Protein AF-A0A924D4G5-F1 (afdb_monomer)

Sequence (158 aa):
MNKNLIHSEIKISFDNDFITRFYNVSPAQIKLLRDLAIRMYGKIDKVLLRKLEKLSKENPNLPQIKNYITVAYNMLGNVAKSIEINDQLLKDFPDYLHARLNAANHYIHRGEPDKALIFLGENLDLKESFPTRTEFHFTEVQGFYFTTVIYAIAKKDL

Structure (mmCIF, N/CA/C/O backbone):
data_AF-A0A924D4G5-F1
#
_entry.id   AF-A0A924D4G5-F1
#
loop_
_atom_site.group_PDB
_atom_site.id
_atom_site.type_symbol
_atom_site.label_atom_id
_atom_site.label_alt_id
_atom_site.label_comp_id
_atom_site.label_asym_id
_atom_site.label_entity_id
_atom_site.label_seq_id
_atom_site.pdbx_PDB_ins_code
_atom_site.Cartn_x
_atom_site.Cartn_y
_atom_site.Cartn_z
_atom_site.occupancy
_atom_site.B_iso_or_equiv
_atom_site.auth_seq_id
_atom_site.auth_comp_id
_atom_site.auth_asym_id
_atom_site.auth_atom_id
_atom_site.pdbx_PDB_model_num
ATOM 1 N N . MET A 1 1 ? 16.682 -21.417 7.945 1.00 36.78 1 MET A N 1
ATOM 2 C CA . MET A 1 1 ? 15.714 -21.618 9.048 1.00 36.78 1 MET A CA 1
ATOM 3 C C . MET A 1 1 ? 14.514 -20.724 8.791 1.00 36.78 1 MET A C 1
ATOM 5 O O . MET A 1 1 ? 14.646 -19.517 8.923 1.00 36.78 1 MET A O 1
ATOM 9 N N . ASN A 1 2 ? 13.383 -21.298 8.376 1.00 40.38 2 ASN A N 1
ATOM 10 C CA . ASN A 1 2 ? 12.119 -20.570 8.255 1.00 40.38 2 ASN A CA 1
ATOM 11 C C . ASN A 1 2 ? 11.537 -20.409 9.665 1.00 40.38 2 ASN A C 1
ATOM 13 O O . ASN A 1 2 ? 10.969 -21.353 10.209 1.00 40.38 2 ASN A O 1
ATOM 17 N N . LYS A 1 3 ? 11.755 -19.253 10.296 1.00 44.09 3 LYS A N 1
ATOM 18 C CA . LYS A 1 3 ? 11.103 -18.912 11.564 1.00 44.09 3 LYS A CA 1
ATOM 19 C C . LYS A 1 3 ? 9.748 -18.288 11.243 1.00 44.09 3 LYS A C 1
ATOM 21 O O . LYS A 1 3 ? 9.622 -17.071 11.188 1.00 44.09 3 LYS A O 1
ATOM 26 N N . ASN A 1 4 ? 8.751 -19.135 11.002 1.00 42.66 4 ASN A N 1
ATOM 27 C CA . ASN A 1 4 ? 7.361 -18.693 11.009 1.00 42.66 4 ASN A CA 1
ATOM 28 C C . ASN A 1 4 ? 6.986 -18.429 12.473 1.00 42.66 4 ASN A C 1
ATOM 30 O O . ASN A 1 4 ? 6.936 -19.362 13.272 1.00 42.66 4 ASN A O 1
ATOM 34 N N . LEU A 1 5 ? 6.777 -17.166 12.834 1.00 45.38 5 LEU A N 1
ATOM 35 C CA . LEU A 1 5 ? 6.139 -16.792 14.094 1.00 45.38 5 LEU A CA 1
ATOM 36 C C . LEU A 1 5 ? 4.629 -16.812 13.848 1.00 45.38 5 LEU A C 1
ATOM 38 O O . LEU A 1 5 ? 4.145 -16.077 12.991 1.00 45.38 5 LEU A O 1
ATOM 42 N N . ILE A 1 6 ? 3.912 -17.691 14.550 1.00 49.19 6 ILE A N 1
ATOM 43 C CA . ILE A 1 6 ? 2.448 -17.717 14.551 1.00 49.19 6 ILE A CA 1
ATOM 44 C C . ILE A 1 6 ? 2.006 -16.785 15.676 1.00 49.19 6 ILE A C 1
ATOM 46 O O . ILE A 1 6 ? 2.086 -17.140 16.850 1.00 49.19 6 ILE A O 1
ATOM 50 N N . HIS A 1 7 ? 1.570 -15.586 15.320 1.00 50.62 7 HIS A N 1
ATOM 51 C CA . HIS A 1 7 ? 0.693 -14.782 16.165 1.00 50.62 7 HIS A CA 1
ATOM 52 C C . HIS A 1 7 ? -0.666 -14.810 15.453 1.00 50.62 7 HIS A C 1
ATOM 54 O O . HIS A 1 7 ? -0.671 -14.729 14.230 1.00 50.62 7 HIS A O 1
ATOM 60 N N . SER A 1 8 ? -1.775 -15.040 16.167 1.00 58.31 8 SER A N 1
ATOM 61 C CA . SER A 1 8 ? -3.146 -14.904 15.628 1.00 58.31 8 SER A CA 1
ATOM 62 C C . SER A 1 8 ? -3.406 -15.550 14.250 1.00 58.31 8 SER A C 1
ATOM 64 O O . SER A 1 8 ? -3.615 -14.844 13.283 1.00 58.31 8 SER A O 1
ATOM 66 N N . GLU A 1 9 ? -3.396 -16.883 14.114 1.00 76.69 9 GLU A N 1
ATOM 67 C CA . GLU A 1 9 ? -3.792 -17.607 12.872 1.00 76.69 9 GLU A CA 1
ATOM 68 C C . GLU A 1 9 ? -3.135 -17.162 11.536 1.00 76.69 9 GLU A C 1
ATOM 70 O O . GLU A 1 9 ? -3.499 -17.662 10.468 1.00 76.69 9 GLU A O 1
ATOM 75 N N . ILE A 1 10 ? -2.145 -16.265 11.565 1.00 86.88 10 ILE A N 1
ATOM 76 C CA . ILE A 1 10 ? -1.468 -15.730 10.388 1.00 86.88 10 ILE A CA 1
ATOM 77 C C . ILE A 1 10 ? -0.025 -16.210 10.345 1.00 86.88 10 ILE A C 1
ATOM 79 O O . ILE A 1 10 ? 0.695 -16.269 11.343 1.00 86.88 10 ILE A O 1
ATOM 83 N N . LYS A 1 11 ? 0.421 -16.547 9.139 1.00 91.00 11 LYS A N 1
ATOM 84 C CA . LYS A 1 11 ? 1.812 -16.859 8.842 1.00 91.00 11 LYS A CA 1
ATOM 85 C C . LYS A 1 11 ? 2.509 -15.604 8.323 1.00 91.00 11 LYS A C 1
ATOM 87 O O . LYS A 1 11 ? 2.023 -14.950 7.402 1.00 91.00 11 LYS A O 1
ATOM 92 N N . ILE A 1 12 ? 3.670 -15.288 8.890 1.00 91.12 12 ILE A N 1
ATOM 93 C CA . ILE A 1 12 ? 4.493 -14.156 8.450 1.00 91.12 12 ILE A CA 1
ATOM 94 C C . ILE A 1 12 ? 5.628 -14.670 7.567 1.00 91.12 12 ILE A C 1
ATOM 96 O O . ILE A 1 12 ? 6.449 -15.477 8.004 1.00 91.12 12 ILE A O 1
ATOM 100 N N . SER A 1 13 ? 5.681 -14.180 6.332 1.00 89.50 13 SER A N 1
ATOM 101 C CA . SER A 1 13 ? 6.729 -14.474 5.363 1.00 89.50 13 SER A CA 1
ATOM 102 C C . SER A 1 13 ? 7.767 -13.355 5.305 1.00 89.50 13 SER A C 1
ATOM 104 O O . SER A 1 13 ? 7.428 -12.175 5.222 1.00 89.50 13 SER A O 1
ATOM 106 N N . PHE A 1 14 ? 9.041 -13.740 5.290 1.00 86.38 14 PHE A N 1
ATOM 107 C CA . PHE A 1 14 ? 10.184 -12.851 5.033 1.00 86.38 14 PHE A CA 1
ATOM 108 C C . PHE A 1 14 ? 10.725 -12.999 3.607 1.00 86.38 14 PHE A C 1
ATOM 110 O O . PHE A 1 14 ? 11.790 -12.482 3.272 1.00 86.38 14 PHE A O 1
ATOM 117 N N . ASP A 1 15 ? 10.025 -13.764 2.772 1.00 84.31 15 ASP A N 1
ATOM 118 C CA . ASP A 1 15 ? 10.376 -13.916 1.374 1.00 84.31 15 ASP A CA 1
ATOM 119 C C . ASP A 1 15 ? 10.008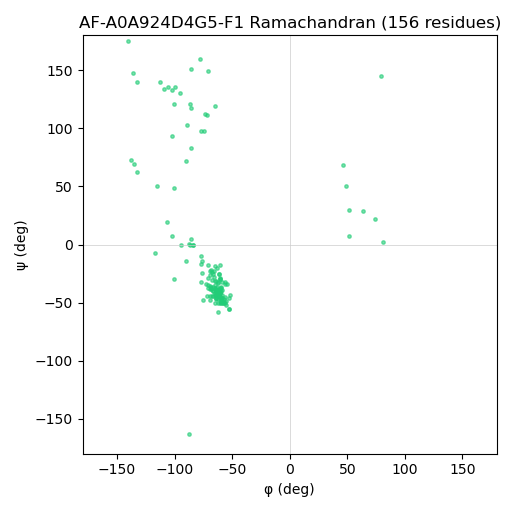 -12.635 0.622 1.00 84.31 15 ASP A C 1
ATOM 121 O O . ASP A 1 15 ? 8.831 -12.332 0.442 1.00 84.31 15 ASP A O 1
ATOM 125 N N . ASN A 1 16 ? 11.015 -11.897 0.153 1.00 74.44 16 ASN A N 1
ATOM 126 C CA . ASN A 1 16 ? 10.818 -10.641 -0.575 1.00 74.44 16 ASN A CA 1
ATOM 127 C C . ASN A 1 16 ? 10.011 -10.811 -1.877 1.00 74.44 16 ASN A C 1
ATOM 129 O O . ASN A 1 16 ? 9.476 -9.833 -2.399 1.00 74.44 16 ASN A O 1
ATOM 133 N N . ASP A 1 17 ? 9.897 -12.037 -2.397 1.00 78.00 17 ASP A N 1
ATOM 134 C CA . ASP A 1 17 ? 9.064 -12.342 -3.561 1.00 78.00 17 ASP A CA 1
ATOM 135 C C . ASP A 1 17 ? 7.667 -12.832 -3.173 1.00 78.00 17 ASP A C 1
ATOM 137 O O . ASP A 1 17 ? 6.854 -13.124 -4.045 1.00 78.00 17 ASP A O 1
ATOM 141 N N . PHE A 1 18 ? 7.354 -12.937 -1.881 1.00 80.00 18 PHE A N 1
ATOM 142 C CA . PHE A 1 18 ? 6.056 -13.404 -1.407 1.00 80.00 18 PHE A CA 1
ATOM 143 C C . PHE A 1 18 ? 4.923 -12.616 -2.056 1.00 80.00 18 PHE A C 1
ATOM 145 O O . PHE A 1 18 ? 4.080 -13.203 -2.728 1.00 80.00 18 PHE A O 1
ATOM 152 N N . ILE A 1 19 ? 4.962 -11.282 -1.931 1.00 72.06 19 ILE A N 1
ATOM 153 C CA . ILE A 1 19 ? 3.936 -10.391 -2.487 1.00 72.06 19 ILE A CA 1
ATOM 154 C C . ILE A 1 19 ? 3.847 -10.588 -3.999 1.00 72.06 19 ILE A C 1
ATOM 156 O O . ILE A 1 19 ? 2.757 -10.585 -4.554 1.00 72.06 19 ILE A O 1
ATOM 160 N N . THR A 1 20 ? 4.976 -10.779 -4.679 1.00 71.88 20 THR A N 1
ATOM 161 C CA . THR A 1 20 ? 5.000 -10.866 -6.138 1.00 71.88 20 THR A CA 1
ATOM 162 C C . THR A 1 20 ? 4.406 -12.187 -6.639 1.00 71.88 20 THR A C 1
ATOM 164 O O . THR A 1 20 ? 3.683 -12.178 -7.633 1.00 71.88 20 THR A O 1
ATOM 167 N N . ARG A 1 21 ? 4.569 -13.299 -5.908 1.00 68.94 21 ARG A N 1
ATOM 168 C CA . ARG A 1 21 ? 3.960 -14.600 -6.252 1.00 68.94 21 ARG A CA 1
ATOM 169 C C . ARG A 1 21 ? 2.428 -14.587 -6.280 1.00 68.94 21 ARG A C 1
ATOM 171 O O . ARG A 1 21 ? 1.857 -15.360 -7.043 1.00 68.94 21 ARG A O 1
ATOM 178 N N . PHE A 1 22 ? 1.761 -13.692 -5.545 1.00 72.19 22 PHE A N 1
ATOM 179 C CA . PHE A 1 22 ? 0.294 -13.545 -5.615 1.00 72.19 22 PHE A CA 1
ATOM 180 C C . PHE A 1 22 ? -0.206 -12.983 -6.947 1.00 72.19 22 PHE A C 1
ATOM 182 O O . PHE A 1 22 ? -1.361 -13.198 -7.297 1.00 72.19 22 PHE A O 1
ATOM 189 N N . TYR A 1 23 ? 0.648 -12.282 -7.696 1.00 77.38 23 TYR A N 1
ATOM 190 C CA . TYR A 1 23 ? 0.254 -11.560 -8.912 1.00 77.38 23 TYR A CA 1
ATOM 191 C C . TYR A 1 23 ? 0.729 -12.238 -10.200 1.00 77.38 23 TYR A C 1
ATOM 193 O O . TYR A 1 23 ? 0.779 -11.599 -11.249 1.00 77.38 23 TYR A O 1
ATOM 201 N N . ASN A 1 24 ? 1.070 -13.530 -10.124 1.00 77.88 24 ASN A N 1
ATOM 202 C CA . ASN A 1 24 ? 1.461 -14.364 -11.262 1.00 77.88 24 ASN A CA 1
ATOM 203 C C . ASN A 1 24 ? 2.523 -13.694 -12.159 1.00 77.88 24 ASN A C 1
ATOM 205 O O . ASN A 1 24 ? 2.364 -13.543 -13.371 1.00 77.88 24 ASN A O 1
ATOM 209 N N . VAL A 1 25 ? 3.589 -13.215 -11.520 1.00 85.00 25 VAL A N 1
ATOM 210 C CA . VAL A 1 25 ? 4.628 -12.402 -12.158 1.00 85.00 25 VAL A CA 1
ATOM 211 C C . VAL A 1 25 ? 5.715 -13.250 -12.820 1.00 85.00 25 VAL A C 1
ATOM 213 O O . VAL A 1 25 ? 6.055 -14.338 -12.355 1.00 85.00 25 VAL A O 1
ATOM 216 N N . SER A 1 26 ? 6.334 -12.726 -13.878 1.00 89.88 26 SER A N 1
ATOM 217 C CA . SER A 1 26 ? 7.496 -13.365 -14.506 1.00 89.88 26 SER A CA 1
ATOM 218 C C . SER A 1 26 ? 8.793 -13.136 -13.708 1.00 89.88 26 SER A C 1
ATOM 220 O O . SER A 1 26 ? 8.904 -12.146 -12.978 1.00 89.88 26 SER A O 1
ATOM 222 N N . PRO A 1 27 ? 9.846 -13.960 -13.891 1.00 89.31 27 PRO A N 1
ATOM 223 C CA . PRO A 1 27 ? 11.155 -13.711 -13.277 1.00 89.31 27 PRO A CA 1
ATOM 224 C C . PRO A 1 27 ? 11.734 -12.321 -13.594 1.00 89.31 27 PRO A C 1
ATOM 226 O O . PRO A 1 27 ? 12.375 -11.698 -12.746 1.00 89.31 27 PRO A O 1
ATOM 229 N N . ALA A 1 28 ? 11.470 -11.801 -14.798 1.00 91.00 28 ALA A N 1
ATOM 230 C CA . ALA A 1 28 ? 11.873 -10.452 -15.187 1.00 91.00 28 ALA A CA 1
ATOM 231 C C . ALA A 1 28 ? 11.126 -9.378 -14.380 1.00 91.00 28 ALA A C 1
ATOM 233 O O . ALA A 1 28 ? 11.737 -8.403 -13.943 1.00 91.00 28 ALA A O 1
ATOM 234 N N . GLN A 1 29 ? 9.830 -9.578 -14.126 1.00 91.44 29 GLN A N 1
ATOM 235 C CA . GLN A 1 29 ? 9.030 -8.687 -13.284 1.00 91.44 29 GLN A CA 1
ATOM 236 C C . GLN A 1 29 ? 9.450 -8.756 -11.812 1.00 91.44 29 GLN A C 1
ATOM 238 O O . GLN A 1 29 ? 9.528 -7.718 -11.163 1.00 91.44 29 GLN A O 1
ATOM 243 N N . ILE A 1 30 ? 9.805 -9.937 -11.292 1.00 90.50 30 ILE A N 1
ATOM 244 C CA . ILE A 1 30 ? 10.372 -10.074 -9.938 1.00 90.50 30 ILE A CA 1
ATOM 245 C C . ILE A 1 30 ? 11.647 -9.239 -9.816 1.00 90.50 30 ILE A C 1
ATOM 247 O O . ILE A 1 30 ? 11.778 -8.432 -8.895 1.00 90.50 30 ILE A O 1
ATOM 251 N N . LYS A 1 31 ? 12.577 -9.391 -10.768 1.00 91.56 31 LYS A N 1
ATOM 252 C CA . LYS A 1 31 ? 13.817 -8.609 -10.785 1.00 91.56 31 LYS A CA 1
ATOM 253 C C . LYS A 1 31 ? 13.530 -7.107 -10.854 1.00 91.56 31 LYS A C 1
ATOM 255 O O . LYS A 1 31 ? 14.082 -6.351 -10.061 1.00 91.56 31 LYS A O 1
ATOM 260 N N . LEU A 1 32 ? 12.625 -6.690 -11.742 1.00 93.38 32 LEU A N 1
ATOM 261 C CA . LEU A 1 32 ? 12.196 -5.296 -11.860 1.00 93.38 32 LEU A CA 1
ATOM 262 C C . LEU A 1 32 ? 11.675 -4.747 -10.524 1.00 93.38 32 LEU A C 1
ATOM 264 O O . LEU A 1 32 ? 12.083 -3.665 -10.111 1.00 93.38 32 LEU A O 1
ATOM 268 N N . LEU A 1 33 ? 10.788 -5.478 -9.847 1.00 92.62 33 LEU A N 1
ATOM 269 C CA . LEU A 1 33 ? 10.204 -5.046 -8.578 1.00 92.62 33 LEU A CA 1
ATOM 270 C C . LEU A 1 33 ? 11.254 -4.939 -7.468 1.00 92.62 33 LEU A C 1
ATOM 272 O O . LEU A 1 33 ? 11.215 -3.977 -6.706 1.00 92.62 33 LEU A O 1
ATOM 276 N N . ARG A 1 34 ? 12.232 -5.851 -7.415 1.00 90.62 34 ARG A N 1
ATOM 277 C CA . ARG A 1 34 ? 13.366 -5.754 -6.479 1.00 90.62 34 ARG A CA 1
ATOM 278 C C . ARG A 1 34 ? 14.217 -4.510 -6.740 1.00 90.62 34 ARG A C 1
ATOM 280 O O . ARG A 1 34 ? 14.507 -3.763 -5.806 1.00 90.62 34 ARG A O 1
ATOM 287 N N . ASP A 1 35 ? 14.564 -4.252 -8.000 1.00 93.94 35 ASP A N 1
ATOM 288 C CA . ASP A 1 35 ? 15.356 -3.078 -8.386 1.00 93.94 35 ASP A CA 1
ATOM 289 C C . ASP A 1 35 ? 14.614 -1.772 -8.048 1.00 93.94 35 ASP A C 1
ATOM 291 O O . ASP A 1 35 ? 15.213 -0.803 -7.571 1.00 93.94 35 ASP A O 1
ATOM 295 N N . LEU A 1 36 ? 13.294 -1.742 -8.264 1.00 94.69 36 LEU A N 1
ATOM 296 C CA . LEU A 1 36 ? 12.447 -0.614 -7.881 1.00 94.69 36 LEU A CA 1
ATOM 297 C C . LEU A 1 36 ? 12.364 -0.450 -6.364 1.00 94.69 36 LEU A C 1
ATOM 299 O O . LEU A 1 36 ? 12.507 0.674 -5.895 1.00 94.69 36 LEU A O 1
ATOM 303 N N . ALA A 1 37 ? 12.192 -1.533 -5.602 1.00 90.75 37 ALA A N 1
ATOM 304 C CA . ALA A 1 37 ? 12.135 -1.479 -4.143 1.00 90.75 37 ALA A CA 1
ATOM 305 C C . ALA A 1 37 ? 13.403 -0.834 -3.562 1.00 90.75 37 ALA A C 1
ATOM 307 O O . ALA A 1 37 ? 13.307 0.103 -2.775 1.00 90.75 37 ALA A O 1
ATOM 308 N N . ILE A 1 38 ? 14.589 -1.247 -4.028 1.00 92.25 38 ILE A N 1
ATOM 309 C CA . ILE A 1 38 ? 15.868 -0.627 -3.641 1.00 92.25 38 ILE A CA 1
ATOM 310 C C . ILE A 1 38 ? 15.883 0.858 -4.017 1.00 92.25 38 ILE A C 1
ATOM 312 O O . ILE A 1 38 ? 16.273 1.708 -3.217 1.00 92.25 38 ILE A O 1
ATOM 316 N N . ARG A 1 39 ? 15.434 1.196 -5.232 1.00 95.00 39 ARG A N 1
ATOM 317 C CA . ARG A 1 39 ? 15.414 2.584 -5.699 1.00 95.00 39 ARG A CA 1
ATOM 318 C C . ARG A 1 39 ? 14.469 3.473 -4.884 1.00 95.00 39 ARG A C 1
ATOM 320 O O . ARG A 1 39 ? 14.780 4.651 -4.722 1.00 95.00 39 ARG A O 1
ATOM 327 N N . MET A 1 40 ? 13.371 2.925 -4.363 1.00 94.56 40 MET A N 1
ATOM 328 C CA . MET A 1 40 ? 12.412 3.643 -3.518 1.00 94.56 40 MET A CA 1
ATOM 329 C C . MET A 1 40 ? 12.973 4.014 -2.138 1.00 94.56 40 MET A C 1
ATOM 331 O O . MET A 1 40 ? 12.506 4.988 -1.561 1.00 94.56 40 MET A O 1
ATOM 335 N N . TYR A 1 41 ? 14.000 3.316 -1.635 1.00 91.12 41 TYR A N 1
ATOM 336 C CA . TYR A 1 41 ? 14.743 3.738 -0.434 1.00 91.12 41 TYR A CA 1
ATOM 337 C C . TYR A 1 41 ? 15.724 4.890 -0.698 1.00 91.12 41 TYR A C 1
ATOM 339 O O . TYR A 1 41 ? 16.246 5.494 0.237 1.00 91.12 41 TYR A O 1
ATOM 347 N N . GLY A 1 42 ? 16.011 5.181 -1.968 1.00 94.06 42 GLY A N 1
ATOM 348 C CA . GLY A 1 42 ? 16.866 6.289 -2.372 1.00 94.06 42 GLY A CA 1
ATOM 349 C C . GLY A 1 42 ? 16.103 7.604 -2.542 1.00 94.06 42 GLY A C 1
ATOM 350 O O . GLY A 1 42 ? 14.965 7.776 -2.111 1.00 94.06 42 GLY A O 1
ATOM 351 N N . LYS A 1 43 ? 16.735 8.557 -3.236 1.00 94.94 43 LYS A N 1
ATOM 352 C CA . LYS A 1 43 ? 16.094 9.827 -3.587 1.00 94.94 43 LYS A CA 1
ATOM 353 C C . LYS A 1 43 ? 14.916 9.591 -4.536 1.00 94.94 43 LYS A C 1
ATOM 355 O O . LYS A 1 43 ? 15.102 9.148 -5.674 1.00 94.94 43 LYS A O 1
ATOM 360 N N . ILE A 1 44 ? 13.731 9.981 -4.084 1.00 97.19 44 ILE A N 1
ATOM 361 C CA . ILE A 1 44 ? 12.528 10.074 -4.907 1.00 97.19 44 ILE A CA 1
ATOM 362 C C . ILE A 1 44 ? 12.501 11.448 -5.575 1.00 97.19 44 ILE A C 1
ATOM 364 O O . ILE A 1 44 ? 12.537 12.489 -4.922 1.00 97.19 44 ILE A O 1
ATOM 368 N N . ASP A 1 45 ? 12.486 11.446 -6.904 1.00 97.19 45 ASP A N 1
ATOM 369 C CA . ASP A 1 45 ? 12.474 12.643 -7.736 1.00 97.19 45 ASP A CA 1
ATOM 370 C C . ASP A 1 45 ? 11.553 12.469 -8.955 1.00 97.19 45 ASP A C 1
ATOM 372 O O . ASP A 1 45 ? 11.002 11.396 -9.224 1.00 97.19 45 ASP A O 1
ATOM 376 N N . LYS A 1 46 ? 11.392 13.544 -9.733 1.00 97.38 46 LYS A N 1
ATOM 377 C CA . LYS A 1 46 ? 10.573 13.539 -10.956 1.00 97.38 46 LYS A CA 1
ATOM 378 C C . LYS A 1 46 ? 11.106 12.591 -12.041 1.00 97.38 46 LYS A C 1
ATOM 380 O O . LYS A 1 46 ? 10.369 12.246 -12.963 1.00 97.38 46 LYS A O 1
ATOM 385 N N . VAL A 1 47 ? 12.381 12.193 -11.996 1.00 97.88 47 VAL A N 1
ATOM 386 C CA . VAL A 1 47 ? 12.950 11.232 -12.956 1.00 97.88 47 VAL A CA 1
ATOM 387 C C . VAL A 1 47 ? 12.467 9.828 -12.613 1.00 97.88 47 VAL A C 1
ATOM 389 O O . VAL A 1 47 ? 11.966 9.130 -13.495 1.00 97.88 47 VAL A O 1
ATOM 392 N N . LEU A 1 48 ? 12.546 9.443 -11.338 1.00 98.06 48 LEU A N 1
ATOM 393 C CA . LEU A 1 48 ? 12.008 8.175 -10.859 1.00 98.06 48 LEU A CA 1
ATOM 394 C C . LEU A 1 48 ? 10.497 8.090 -11.083 1.00 98.06 48 LEU A C 1
ATOM 396 O O . LEU A 1 48 ? 10.034 7.085 -11.614 1.00 98.06 48 LEU A O 1
ATOM 400 N N . LEU A 1 49 ? 9.747 9.148 -10.764 1.00 98.50 49 LEU A N 1
ATOM 401 C CA . LEU A 1 49 ? 8.300 9.183 -10.986 1.00 98.50 49 LEU A CA 1
ATOM 402 C C . LEU A 1 49 ? 7.937 8.908 -12.454 1.00 98.50 49 LEU A C 1
ATOM 404 O O . LEU A 1 49 ? 7.166 7.994 -12.729 1.00 98.50 49 LEU A O 1
ATOM 408 N N . ARG A 1 50 ? 8.563 9.609 -13.410 1.00 98.31 50 ARG A N 1
ATOM 409 C CA . ARG A 1 50 ? 8.323 9.372 -14.848 1.00 98.31 50 ARG A CA 1
ATOM 410 C C . ARG A 1 50 ? 8.664 7.944 -15.275 1.00 98.31 50 ARG A C 1
ATOM 412 O O . ARG A 1 50 ? 7.973 7.364 -16.112 1.00 98.31 50 ARG A O 1
ATOM 419 N N . LYS A 1 51 ? 9.722 7.359 -14.700 1.00 98.25 51 LYS A N 1
ATOM 420 C CA . LYS A 1 51 ? 10.074 5.953 -14.935 1.00 98.25 51 LYS A CA 1
ATOM 421 C C . LYS A 1 51 ? 8.977 5.019 -14.418 1.00 98.25 51 LYS A C 1
ATOM 423 O O . LYS A 1 51 ? 8.582 4.112 -15.143 1.00 98.25 51 LYS A O 1
ATOM 428 N N . LEU A 1 52 ? 8.479 5.243 -13.203 1.00 98.50 52 LEU A N 1
ATOM 429 C CA . LEU A 1 52 ? 7.397 4.450 -12.617 1.00 98.50 52 LEU A CA 1
ATOM 430 C C . LEU A 1 52 ? 6.111 4.550 -13.448 1.00 98.50 52 LEU A C 1
ATOM 432 O O . LEU A 1 52 ? 5.497 3.528 -13.736 1.00 98.50 52 LEU A O 1
ATOM 436 N N . GLU A 1 53 ? 5.737 5.747 -13.903 1.00 98.31 53 GLU A N 1
ATOM 437 C CA . GLU A 1 53 ? 4.554 5.954 -14.749 1.00 98.31 53 GLU A CA 1
ATOM 438 C C . GLU A 1 53 ? 4.639 5.198 -16.077 1.00 98.31 53 GLU A C 1
ATOM 440 O O . GLU A 1 53 ? 3.655 4.596 -16.508 1.00 98.31 53 GLU A O 1
ATOM 445 N N . LYS A 1 54 ? 5.816 5.189 -16.716 1.00 98.44 54 LYS A N 1
ATOM 446 C CA . LYS A 1 54 ? 6.051 4.382 -17.919 1.00 98.44 54 LYS A CA 1
ATOM 447 C C . LYS A 1 54 ? 5.907 2.888 -17.615 1.00 98.44 54 LYS A C 1
ATOM 449 O O . LYS A 1 54 ? 5.151 2.200 -18.295 1.00 98.44 54 LYS A O 1
ATOM 454 N N . LEU A 1 55 ? 6.573 2.408 -16.565 1.00 97.88 55 LEU A N 1
ATOM 455 C CA . LEU A 1 55 ? 6.541 0.996 -16.177 1.00 97.88 55 LEU A CA 1
ATOM 456 C C . LEU A 1 55 ? 5.138 0.520 -15.783 1.00 97.88 55 LEU A C 1
ATOM 458 O O . LEU A 1 55 ? 4.799 -0.626 -16.054 1.00 97.88 55 LEU A O 1
ATOM 462 N N . SER A 1 56 ? 4.320 1.388 -15.185 1.00 97.06 56 SER A N 1
ATOM 463 C CA . SER A 1 56 ? 2.930 1.093 -14.816 1.00 97.06 56 SER A CA 1
ATOM 464 C C . SER A 1 56 ? 2.051 0.839 -16.043 1.00 97.06 56 SER A C 1
ATOM 466 O O . SER A 1 56 ? 1.217 -0.062 -16.031 1.00 97.06 56 SER A O 1
ATOM 468 N N . LYS A 1 57 ? 2.282 1.572 -17.142 1.00 96.62 57 LYS A N 1
ATOM 469 C CA . LYS A 1 57 ? 1.595 1.327 -18.422 1.00 96.62 57 LYS A CA 1
ATOM 470 C C . LYS A 1 57 ? 2.019 0.004 -19.058 1.00 96.62 57 LYS A C 1
ATOM 472 O O . LYS A 1 57 ? 1.193 -0.674 -19.654 1.00 96.62 57 LYS A O 1
ATOM 477 N N . GLU A 1 58 ? 3.295 -0.353 -18.931 1.00 95.69 58 GLU A N 1
ATOM 478 C CA . GLU A 1 58 ? 3.856 -1.603 -19.462 1.00 95.69 58 GLU A CA 1
ATOM 479 C C . GLU A 1 58 ? 3.482 -2.827 -18.609 1.00 95.69 58 GLU A C 1
ATOM 481 O O . GLU A 1 58 ? 3.455 -3.946 -19.112 1.00 95.69 58 GLU A O 1
ATOM 486 N N . ASN A 1 59 ? 3.188 -2.623 -17.322 1.00 93.38 59 ASN A N 1
ATOM 487 C CA . ASN A 1 59 ? 2.905 -3.679 -16.352 1.00 93.38 59 ASN A CA 1
ATOM 488 C C . ASN A 1 59 ? 1.639 -3.355 -15.530 1.00 93.38 59 ASN A C 1
ATOM 490 O O . ASN A 1 59 ? 1.721 -3.197 -14.307 1.00 93.38 59 ASN A O 1
ATOM 494 N N . PRO A 1 60 ? 0.457 -3.246 -16.168 1.00 91.94 60 PRO A N 1
ATOM 495 C CA . PRO A 1 60 ? -0.769 -2.799 -15.500 1.00 91.94 60 PRO A CA 1
ATOM 496 C C . PRO A 1 60 ? -1.259 -3.758 -14.403 1.00 91.94 60 PRO A C 1
ATOM 498 O O . PRO A 1 60 ? -2.037 -3.355 -13.540 1.00 91.94 60 PRO A O 1
ATOM 501 N N . ASN A 1 61 ? -0.791 -5.010 -14.420 1.00 90.12 61 ASN A N 1
ATOM 502 C CA . ASN A 1 61 ? -1.114 -6.058 -13.455 1.00 90.12 61 ASN A CA 1
ATOM 503 C C . ASN A 1 61 ? -0.216 -6.061 -12.202 1.00 90.12 61 ASN A C 1
ATOM 505 O O . ASN A 1 61 ? -0.398 -6.922 -11.346 1.00 90.12 61 ASN A O 1
ATOM 509 N N . LEU A 1 62 ? 0.755 -5.144 -12.090 1.00 92.88 62 LEU A N 1
ATOM 510 C CA . LEU A 1 62 ? 1.662 -5.053 -10.942 1.00 92.88 62 LEU A CA 1
ATOM 511 C C . LEU A 1 62 ? 1.245 -3.912 -9.995 1.00 92.88 62 LEU A C 1
ATOM 513 O O . LEU A 1 62 ? 1.689 -2.769 -10.177 1.00 92.88 62 LEU A O 1
ATOM 517 N N . PRO A 1 63 ? 0.432 -4.180 -8.954 1.00 94.56 63 PRO A N 1
ATOM 518 C CA . PRO A 1 63 ? -0.047 -3.140 -8.037 1.00 94.56 63 PRO A CA 1
ATOM 519 C C . PRO A 1 63 ? 1.080 -2.423 -7.283 1.00 94.56 63 PRO A C 1
ATOM 521 O O . PRO A 1 63 ? 0.944 -1.254 -6.922 1.00 94.56 63 PRO A O 1
ATOM 524 N N . GLN A 1 64 ? 2.232 -3.073 -7.102 1.00 94.94 64 GLN A N 1
ATOM 525 C CA . GLN A 1 64 ? 3.407 -2.498 -6.447 1.00 94.94 64 GLN A CA 1
ATOM 526 C C . GLN A 1 64 ? 3.912 -1.248 -7.177 1.00 94.94 64 GLN A C 1
ATOM 528 O O . GLN A 1 64 ? 4.311 -0.284 -6.529 1.00 94.94 64 GLN A O 1
ATOM 533 N N . ILE A 1 65 ? 3.856 -1.223 -8.515 1.00 96.81 65 ILE A N 1
ATOM 534 C CA . ILE A 1 65 ? 4.322 -0.067 -9.292 1.00 96.81 65 ILE A CA 1
ATOM 535 C C . ILE A 1 65 ? 3.378 1.119 -9.083 1.00 96.81 65 ILE A C 1
ATOM 537 O O . ILE A 1 65 ? 3.847 2.226 -8.821 1.00 96.81 65 ILE A O 1
ATOM 541 N N . LYS A 1 66 ? 2.057 0.897 -9.123 1.00 97.62 66 LYS A N 1
ATOM 542 C CA . LYS A 1 66 ? 1.065 1.935 -8.789 1.00 97.62 66 LYS A CA 1
ATOM 543 C C . LYS A 1 66 ? 1.242 2.432 -7.351 1.00 97.62 66 LYS A C 1
ATOM 545 O O . LYS A 1 66 ? 1.226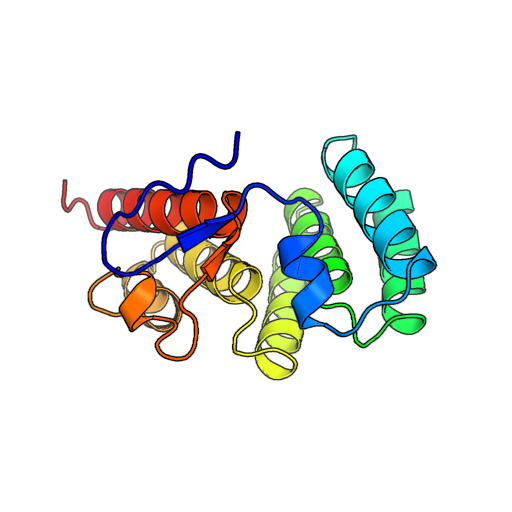 3.636 -7.130 1.00 97.62 66 LYS A O 1
ATOM 550 N N . ASN A 1 67 ? 1.523 1.542 -6.400 1.00 97.75 67 ASN A N 1
ATOM 551 C CA . ASN A 1 67 ? 1.830 1.923 -5.021 1.00 97.75 67 ASN A CA 1
ATOM 552 C C . ASN A 1 67 ? 3.086 2.800 -4.915 1.00 97.75 67 ASN A C 1
ATOM 554 O O . ASN A 1 67 ? 3.096 3.784 -4.183 1.00 97.75 67 ASN A O 1
ATOM 558 N N . TYR A 1 68 ? 4.142 2.489 -5.668 1.00 98.06 68 TYR A N 1
ATOM 559 C CA . TYR A 1 68 ? 5.332 3.339 -5.717 1.00 98.06 68 TYR A CA 1
ATOM 560 C C . TYR A 1 68 ? 5.043 4.706 -6.339 1.00 98.06 68 TYR A C 1
ATOM 562 O O . TYR A 1 68 ? 5.605 5.697 -5.882 1.00 98.06 68 TYR A O 1
ATOM 570 N N . ILE A 1 69 ? 4.146 4.789 -7.328 1.00 98.56 69 ILE A N 1
ATOM 571 C CA . ILE A 1 69 ? 3.672 6.069 -7.875 1.00 98.56 69 ILE A CA 1
ATOM 572 C C . ILE A 1 69 ? 2.919 6.864 -6.801 1.00 98.56 69 ILE A C 1
ATOM 574 O O . ILE A 1 69 ? 3.209 8.047 -6.631 1.00 98.56 69 ILE A O 1
ATOM 578 N N . THR A 1 70 ? 2.016 6.226 -6.048 1.00 98.50 70 THR A N 1
ATOM 579 C CA . THR A 1 70 ? 1.321 6.838 -4.901 1.00 98.50 70 THR A CA 1
ATOM 580 C C . THR A 1 70 ? 2.323 7.441 -3.916 1.00 98.50 70 THR A C 1
ATOM 582 O O . THR A 1 70 ? 2.293 8.644 -3.658 1.00 98.50 70 THR A O 1
ATOM 585 N N . VAL A 1 71 ? 3.273 6.634 -3.431 1.00 97.50 71 VAL A N 1
ATOM 586 C CA . VAL A 1 71 ? 4.317 7.080 -2.493 1.00 97.50 71 VAL A CA 1
ATOM 587 C C . VAL A 1 71 ? 5.158 8.208 -3.092 1.00 97.50 71 VAL A C 1
ATOM 589 O O . VAL A 1 71 ? 5.424 9.203 -2.421 1.00 97.50 71 VAL A O 1
ATOM 592 N N . ALA A 1 72 ? 5.548 8.102 -4.364 1.00 98.31 72 ALA A N 1
ATOM 593 C CA . ALA A 1 72 ? 6.363 9.116 -5.018 1.00 98.31 72 ALA A CA 1
ATOM 594 C C . ALA A 1 72 ? 5.638 10.462 -5.135 1.00 98.31 72 ALA A C 1
ATOM 596 O O . ALA A 1 72 ? 6.231 11.500 -4.848 1.00 98.31 72 ALA A O 1
ATOM 597 N N . TYR A 1 73 ? 4.357 10.464 -5.512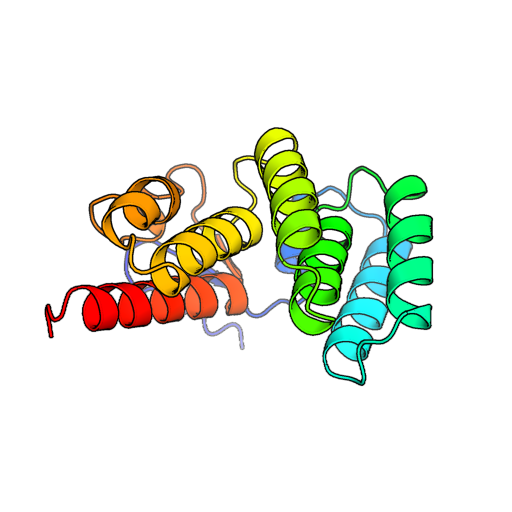 1.00 98.56 73 TYR A N 1
ATOM 598 C CA . TYR A 1 73 ? 3.558 11.688 -5.537 1.00 98.56 73 TYR A CA 1
ATOM 599 C C . TYR A 1 73 ? 3.402 12.301 -4.146 1.00 98.56 73 TYR A C 1
ATOM 601 O O . TYR A 1 73 ? 3.556 13.516 -4.010 1.00 98.56 73 TYR A O 1
ATOM 609 N N . ASN A 1 74 ? 3.163 11.476 -3.122 1.00 96.69 74 ASN A N 1
ATOM 610 C CA . ASN A 1 74 ? 3.072 11.931 -1.738 1.00 96.69 74 ASN A CA 1
ATOM 611 C C . ASN A 1 74 ? 4.375 12.606 -1.274 1.00 96.69 74 ASN A C 1
ATOM 613 O O . ASN A 1 74 ? 4.351 13.748 -0.821 1.00 96.69 74 ASN A O 1
ATOM 617 N N . MET A 1 75 ? 5.523 11.955 -1.487 1.00 96.31 75 MET A N 1
ATOM 618 C CA . MET A 1 75 ? 6.838 12.476 -1.089 1.00 96.31 75 MET A CA 1
ATOM 619 C C . MET A 1 75 ? 7.280 13.712 -1.878 1.00 96.31 75 MET A C 1
ATOM 621 O O . MET A 1 75 ? 8.076 14.508 -1.387 1.00 96.31 75 MET A O 1
ATOM 625 N N . LEU A 1 76 ? 6.756 13.902 -3.091 1.00 97.69 76 LEU A N 1
ATOM 626 C CA . LEU A 1 76 ? 6.956 15.117 -3.884 1.00 97.69 76 LEU A CA 1
ATOM 627 C C . LEU A 1 76 ? 5.951 16.231 -3.541 1.00 97.69 76 LEU A C 1
ATOM 629 O O . LEU A 1 76 ? 5.947 17.268 -4.205 1.00 97.69 76 LEU A O 1
ATOM 633 N N . GLY A 1 77 ? 5.098 16.026 -2.533 1.00 96.69 77 GLY A N 1
ATOM 634 C CA . GLY A 1 77 ? 4.125 17.005 -2.046 1.00 96.69 77 GLY A CA 1
ATOM 635 C C . GLY A 1 77 ? 2.834 17.092 -2.863 1.00 96.69 77 GLY A C 1
ATOM 636 O O . GLY A 1 77 ? 1.964 17.898 -2.544 1.00 96.69 77 GLY A O 1
ATOM 637 N N . ASN A 1 78 ? 2.657 16.265 -3.898 1.00 97.94 78 ASN A N 1
ATOM 638 C CA . ASN A 1 78 ? 1.419 16.230 -4.676 1.00 97.94 78 ASN A CA 1
ATOM 639 C C . ASN A 1 78 ? 0.433 15.218 -4.077 1.00 97.94 78 ASN A C 1
ATOM 641 O O . ASN A 1 78 ? 0.179 14.141 -4.623 1.00 97.94 78 ASN A O 1
ATOM 645 N N . VAL A 1 79 ? -0.118 15.587 -2.923 1.00 96.75 79 VAL A N 1
ATOM 646 C CA . VAL A 1 79 ? -1.035 14.743 -2.147 1.00 96.75 79 VAL A CA 1
ATOM 647 C C . VAL A 1 79 ? -2.310 14.421 -2.935 1.00 96.75 79 VAL A C 1
ATOM 649 O O . VAL A 1 79 ? -2.755 13.279 -2.916 1.00 96.75 79 VAL A O 1
ATOM 652 N N . ALA A 1 80 ? -2.858 15.379 -3.692 1.00 97.94 80 ALA A N 1
ATOM 653 C CA . ALA A 1 80 ? -4.058 15.160 -4.502 1.00 97.94 80 ALA A CA 1
ATOM 654 C C . ALA A 1 80 ? -3.856 14.040 -5.535 1.00 97.94 80 ALA A C 1
ATOM 656 O O . ALA A 1 80 ? -4.670 13.124 -5.627 1.00 97.94 80 ALA A O 1
ATOM 657 N N . LYS A 1 81 ? -2.728 14.062 -6.259 1.00 98.31 81 LYS A N 1
ATOM 658 C CA . LYS A 1 81 ? -2.418 13.014 -7.237 1.00 98.31 81 LYS A CA 1
ATOM 659 C C . LYS A 1 81 ? -2.101 11.677 -6.572 1.00 98.31 81 LYS A C 1
ATOM 661 O O . LYS A 1 81 ? -2.486 10.638 -7.092 1.00 98.31 81 LYS A O 1
ATOM 666 N N . SER A 1 82 ? -1.442 11.695 -5.412 1.00 98.44 82 SER A N 1
ATOM 667 C CA . SER A 1 82 ? -1.231 10.486 -4.608 1.00 98.44 82 SER A CA 1
ATOM 668 C C . SER A 1 82 ? -2.555 9.795 -4.270 1.00 98.44 82 SER A C 1
ATOM 670 O O . SER A 1 82 ? -2.641 8.579 -4.401 1.00 98.44 82 SER A O 1
ATOM 672 N N . ILE A 1 83 ? -3.574 10.552 -3.851 1.00 98.25 83 ILE A N 1
ATOM 673 C CA . ILE A 1 83 ? -4.901 10.011 -3.523 1.00 98.25 83 ILE A CA 1
ATOM 674 C C . ILE A 1 83 ? -5.561 9.442 -4.777 1.00 98.25 83 ILE A C 1
ATOM 676 O O . ILE A 1 83 ? -5.934 8.279 -4.775 1.00 98.25 83 ILE A O 1
ATOM 680 N N . GLU A 1 84 ? -5.600 10.207 -5.872 1.00 98.44 84 GLU A N 1
ATOM 681 C CA . GLU A 1 84 ? -6.197 9.768 -7.142 1.00 98.44 84 GLU A CA 1
ATOM 682 C C . GLU A 1 84 ? -5.627 8.418 -7.615 1.00 98.44 84 GLU A C 1
ATOM 684 O O . GLU A 1 84 ? -6.367 7.505 -7.983 1.00 98.44 84 GLU A O 1
ATOM 689 N N . ILE A 1 85 ? -4.298 8.264 -7.572 1.00 98.50 85 ILE A N 1
ATOM 690 C CA . ILE A 1 85 ? -3.640 7.015 -7.971 1.00 98.50 85 ILE A CA 1
ATOM 691 C C . ILE A 1 85 ? -3.934 5.883 -6.980 1.00 98.50 85 ILE A C 1
ATOM 693 O O . ILE A 1 85 ? -4.130 4.744 -7.407 1.00 98.50 85 ILE A O 1
ATOM 697 N N . ASN A 1 86 ? -3.981 6.170 -5.676 1.00 98.62 86 ASN A N 1
ATOM 698 C CA . ASN A 1 86 ? -4.298 5.163 -4.669 1.00 98.62 86 ASN A CA 1
ATOM 699 C C . ASN A 1 86 ? -5.754 4.689 -4.749 1.00 98.62 86 ASN A C 1
ATOM 701 O O . ASN A 1 86 ? -6.002 3.499 -4.593 1.00 98.62 86 ASN A O 1
ATOM 705 N N . ASP A 1 87 ? -6.695 5.585 -5.034 1.00 98.31 87 ASP A N 1
ATOM 706 C CA . ASP A 1 87 ? -8.112 5.257 -5.201 1.00 98.31 87 ASP A CA 1
ATOM 707 C C . ASP A 1 87 ? -8.317 4.357 -6.421 1.00 98.31 87 ASP A C 1
ATOM 709 O O . ASP A 1 87 ? -9.023 3.350 -6.352 1.00 98.31 87 ASP A O 1
ATOM 713 N N . GLN A 1 88 ? -7.627 4.654 -7.527 1.00 98.00 88 GLN A N 1
ATOM 714 C CA . GLN A 1 88 ? -7.627 3.769 -8.688 1.00 98.00 88 GLN A CA 1
ATOM 715 C C . GLN A 1 88 ? -6.984 2.411 -8.366 1.00 98.00 88 GLN A C 1
ATOM 717 O O . GLN A 1 88 ? -7.489 1.375 -8.789 1.00 98.00 88 GLN A O 1
ATOM 722 N N . LEU A 1 89 ? -5.890 2.396 -7.598 1.00 97.88 89 LEU A N 1
ATOM 723 C CA . LEU A 1 89 ? -5.237 1.162 -7.158 1.00 97.88 89 LEU A CA 1
ATOM 724 C C . LEU A 1 89 ? -6.153 0.313 -6.265 1.00 97.88 89 LEU A C 1
ATOM 726 O O . LEU A 1 89 ? -6.225 -0.892 -6.474 1.00 97.88 89 LEU A O 1
ATOM 730 N N . LEU A 1 90 ? -6.878 0.926 -5.327 1.00 97.25 90 LEU A N 1
ATOM 731 C CA . LEU A 1 90 ? -7.874 0.253 -4.488 1.00 97.25 90 LEU A CA 1
ATOM 732 C C . LEU A 1 90 ? -9.031 -0.312 -5.309 1.00 97.25 90 LEU A C 1
ATOM 734 O O . LEU A 1 90 ? -9.492 -1.415 -5.040 1.00 97.25 90 LEU A O 1
ATOM 738 N N . LYS A 1 91 ? -9.487 0.423 -6.326 1.00 97.00 91 LYS A N 1
ATOM 739 C CA . LYS A 1 91 ? -10.539 -0.053 -7.227 1.00 97.00 91 LYS A CA 1
ATOM 740 C C . LYS A 1 91 ? -10.091 -1.270 -8.038 1.00 97.00 91 LYS A C 1
ATOM 742 O O . LYS A 1 91 ? -10.862 -2.211 -8.194 1.00 97.00 91 LYS A O 1
ATOM 747 N N . ASP A 1 92 ? -8.866 -1.240 -8.555 1.00 95.12 92 ASP A N 1
ATOM 748 C CA . ASP A 1 92 ? -8.322 -2.311 -9.395 1.00 95.12 92 ASP A CA 1
ATOM 749 C C . ASP A 1 92 ? -7.884 -3.535 -8.567 1.00 95.12 92 ASP A C 1
ATOM 751 O O . ASP A 1 92 ? -7.960 -4.667 -9.043 1.00 95.12 92 ASP A O 1
ATOM 755 N N . PHE A 1 93 ? -7.415 -3.311 -7.335 1.00 93.19 93 PHE A N 1
ATOM 756 C CA . PHE A 1 93 ? -6.858 -4.326 -6.439 1.00 93.19 93 PHE A CA 1
ATOM 757 C C . PHE A 1 93 ? -7.356 -4.106 -4.995 1.00 93.19 93 PHE A C 1
ATOM 759 O O . PHE A 1 93 ? -6.579 -3.680 -4.135 1.00 93.19 93 PHE A O 1
ATOM 766 N N . PRO A 1 94 ? -8.635 -4.405 -4.698 1.00 92.06 94 PRO A N 1
ATOM 767 C CA . PRO A 1 94 ? -9.250 -4.108 -3.396 1.00 92.06 94 PRO A CA 1
ATOM 768 C C . PRO A 1 94 ? -8.568 -4.813 -2.213 1.00 92.06 94 PRO A C 1
ATOM 770 O O . PRO A 1 94 ? -8.508 -4.264 -1.113 1.00 92.06 94 PRO A O 1
ATOM 773 N N . ASP A 1 95 ? -7.970 -5.982 -2.454 1.00 89.56 95 ASP A N 1
ATOM 774 C CA . ASP A 1 95 ? -7.245 -6.757 -1.439 1.00 89.56 95 ASP A CA 1
ATOM 775 C C . ASP A 1 95 ? -5.760 -6.370 -1.310 1.00 89.56 95 ASP A C 1
ATOM 777 O O . ASP A 1 95 ? -5.026 -6.945 -0.498 1.00 89.56 95 ASP A O 1
ATOM 781 N N . TYR A 1 96 ? -5.281 -5.391 -2.090 1.00 93.56 96 TYR A N 1
ATOM 782 C CA . TYR A 1 96 ? -3.898 -4.937 -2.002 1.00 93.56 96 TYR A CA 1
ATOM 783 C C . TYR A 1 96 ? -3.691 -4.082 -0.748 1.00 93.56 96 TYR A C 1
ATOM 785 O O . TYR A 1 96 ? -3.954 -2.877 -0.711 1.00 93.56 96 TYR A O 1
ATOM 793 N N . LEU A 1 97 ? -3.176 -4.735 0.293 1.00 95.50 97 LEU A N 1
ATOM 794 C CA . LEU A 1 97 ? -3.071 -4.212 1.652 1.00 95.50 97 LEU A CA 1
ATOM 795 C C . LEU A 1 97 ? -2.403 -2.835 1.728 1.00 95.50 97 LEU A C 1
ATOM 797 O O . LEU A 1 97 ? -2.917 -1.947 2.403 1.00 95.50 97 LEU A O 1
ATOM 801 N N . HIS A 1 98 ? -1.309 -2.607 0.998 1.00 96.06 98 HIS A N 1
ATOM 802 C CA . HIS A 1 98 ? -0.624 -1.312 1.034 1.00 96.06 98 HIS A CA 1
ATOM 803 C C . HIS A 1 98 ? -1.498 -0.150 0.541 1.00 96.06 98 HIS A C 1
ATOM 805 O O . HIS A 1 98 ? -1.391 0.946 1.084 1.00 96.06 98 HIS A O 1
ATOM 811 N N . ALA A 1 99 ? -2.404 -0.371 -0.415 1.00 97.56 99 ALA A N 1
ATOM 812 C CA . ALA A 1 99 ? -3.313 0.685 -0.855 1.00 97.56 99 ALA A CA 1
ATOM 813 C C . ALA A 1 99 ? -4.377 1.013 0.204 1.00 97.56 99 ALA A C 1
ATOM 815 O O . ALA A 1 99 ? -4.703 2.187 0.396 1.00 97.56 99 ALA A O 1
ATOM 816 N N . ARG A 1 100 ? -4.850 0.005 0.955 1.00 98.06 100 ARG A N 1
ATOM 817 C CA . ARG A 1 100 ? -5.725 0.216 2.124 1.00 98.06 100 ARG A CA 1
ATOM 818 C C . ARG A 1 100 ? -5.006 1.025 3.200 1.00 98.06 100 ARG A C 1
ATOM 820 O O . ARG A 1 100 ? -5.558 1.998 3.704 1.00 98.06 100 ARG A O 1
ATOM 827 N N . LEU A 1 101 ? -3.747 0.694 3.488 1.00 98.19 101 LEU A N 1
ATOM 828 C CA . LEU A 1 101 ? -2.944 1.443 4.459 1.00 98.19 101 LEU A CA 1
ATOM 829 C C . LEU A 1 101 ? -2.674 2.885 4.023 1.00 98.19 101 LEU A C 1
ATOM 831 O O . LEU A 1 101 ? -2.727 3.786 4.854 1.00 98.19 101 LEU A O 1
ATOM 835 N N . ASN A 1 102 ? -2.406 3.134 2.741 1.00 98.12 102 ASN A N 1
ATOM 836 C CA . ASN A 1 102 ? -2.227 4.498 2.241 1.00 98.12 102 ASN A CA 1
ATOM 837 C C . ASN A 1 102 ? -3.497 5.341 2.446 1.00 98.12 102 ASN A C 1
ATOM 839 O O . ASN A 1 102 ? -3.404 6.493 2.869 1.00 98.12 102 ASN A O 1
ATOM 843 N N . ALA A 1 103 ? -4.679 4.766 2.193 1.00 98.25 103 ALA A N 1
ATOM 844 C CA . ALA A 1 103 ? -5.955 5.441 2.426 1.00 98.25 103 ALA A CA 1
ATOM 845 C C . ALA A 1 103 ? -6.216 5.677 3.923 1.00 98.25 103 ALA A C 1
ATOM 847 O 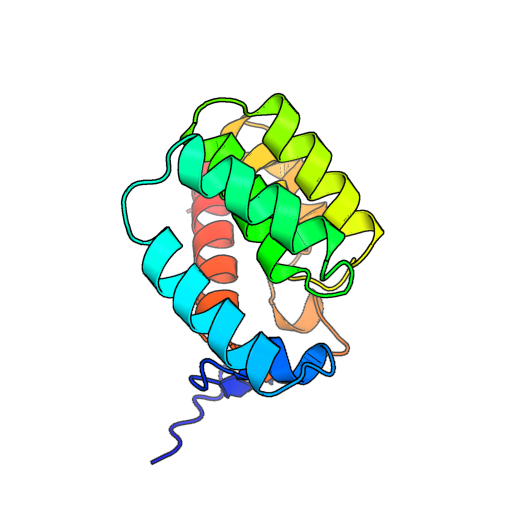O . ALA A 1 103 ? -6.558 6.793 4.314 1.00 98.25 103 ALA A O 1
ATOM 848 N N . ALA A 1 104 ? -5.972 4.676 4.774 1.00 98.12 104 ALA A N 1
ATOM 849 C CA . ALA A 1 104 ? -6.061 4.823 6.228 1.00 98.12 104 ALA A CA 1
ATOM 850 C C . ALA A 1 104 ? -5.170 5.969 6.737 1.00 98.12 104 ALA A C 1
ATOM 852 O O . ALA A 1 104 ? -5.652 6.890 7.397 1.00 98.12 104 ALA A O 1
ATOM 853 N N . ASN A 1 105 ? -3.887 5.958 6.364 1.00 97.62 105 ASN A N 1
ATOM 854 C CA . ASN A 1 105 ? -2.929 6.994 6.749 1.00 97.62 105 ASN A CA 1
ATOM 855 C C . ASN A 1 105 ? -3.345 8.379 6.242 1.00 97.62 105 ASN A C 1
ATOM 857 O O . ASN A 1 105 ? -3.199 9.360 6.967 1.00 97.62 105 ASN A O 1
ATOM 861 N N . HIS A 1 106 ? -3.916 8.478 5.038 1.00 96.75 106 HIS A N 1
ATOM 862 C CA . HIS A 1 106 ? -4.445 9.743 4.532 1.00 96.75 106 HIS A CA 1
ATOM 863 C C . HIS A 1 106 ? -5.510 10.343 5.464 1.00 96.75 106 HIS A C 1
ATOM 865 O O . HIS A 1 106 ? -5.411 11.517 5.827 1.00 96.75 106 HIS A O 1
ATOM 871 N N . TYR A 1 107 ? -6.498 9.548 5.880 1.00 97.62 107 TYR A N 1
ATOM 872 C CA . TYR A 1 107 ? -7.554 10.010 6.784 1.00 97.62 107 TYR A CA 1
ATOM 873 C C . TYR A 1 107 ? -7.026 10.343 8.181 1.00 97.62 107 TYR A C 1
ATOM 875 O O . TYR A 1 107 ? -7.391 11.379 8.740 1.00 97.62 107 TYR A O 1
ATOM 883 N N . ILE A 1 108 ? -6.102 9.535 8.706 1.00 97.38 108 ILE A N 1
ATOM 884 C CA . ILE A 1 108 ? -5.448 9.800 9.993 1.00 97.38 108 ILE A CA 1
ATOM 885 C C . ILE A 1 108 ? -4.706 11.145 9.956 1.00 97.38 108 ILE A C 1
ATOM 887 O O . ILE A 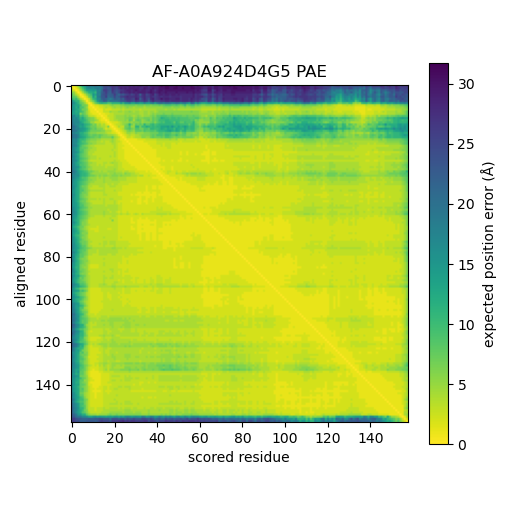1 108 ? -4.923 11.995 10.818 1.00 97.38 108 ILE A O 1
ATOM 891 N N . HIS A 1 109 ? -3.892 11.392 8.925 1.00 94.00 109 HIS A N 1
ATOM 892 C CA . HIS A 1 109 ? -3.135 12.641 8.784 1.00 94.00 109 HIS A CA 1
ATOM 893 C C . HIS A 1 109 ? -4.011 13.879 8.572 1.00 94.00 109 HIS A C 1
ATOM 895 O O . HIS A 1 109 ? -3.581 14.991 8.870 1.00 94.00 109 HIS A O 1
ATOM 901 N N . ARG A 1 110 ? -5.238 13.703 8.079 1.00 94.50 110 ARG A N 1
ATOM 902 C CA . ARG A 1 110 ? -6.221 14.783 7.937 1.00 94.50 110 ARG A CA 1
ATOM 903 C C . ARG A 1 110 ? -7.015 15.081 9.208 1.00 94.50 110 ARG A C 1
ATOM 905 O O . ARG A 1 110 ? -7.856 15.974 9.180 1.00 94.50 110 ARG A O 1
ATOM 912 N N . GLY A 1 111 ? -6.763 14.364 10.303 1.00 95.31 111 GLY A N 1
ATOM 913 C CA . GLY A 1 111 ? -7.544 14.502 11.532 1.00 95.31 111 GLY A CA 1
ATOM 914 C C . GLY A 1 111 ? -8.937 13.877 11.427 1.00 95.31 111 GLY A C 1
ATOM 915 O O . GLY A 1 111 ? -9.829 14.238 12.186 1.00 95.31 111 GLY A O 1
ATOM 916 N N . GLU A 1 112 ? -9.124 12.931 10.504 1.00 96.69 112 GLU A N 1
ATOM 917 C CA . GLU A 1 112 ? -10.371 12.189 10.300 1.00 96.69 112 GLU A CA 1
ATOM 918 C C . GLU A 1 112 ? -10.173 10.684 10.612 1.00 96.69 112 GLU A C 1
ATOM 920 O O . GLU A 1 112 ? -10.518 9.843 9.778 1.00 96.69 112 GLU A O 1
ATOM 925 N N . PRO A 1 113 ? -9.594 10.298 11.773 1.00 96.19 113 PRO A N 1
ATOM 926 C CA . PRO A 1 113 ? -9.148 8.924 12.024 1.00 96.19 113 PRO A CA 1
ATOM 927 C C . PRO A 1 113 ? -10.279 7.892 11.963 1.00 96.19 113 PRO A C 1
ATOM 929 O O . PRO A 1 113 ? -10.032 6.776 11.524 1.00 96.19 113 PRO A O 1
ATOM 932 N N . ASP A 1 114 ? -11.521 8.253 12.297 1.00 95.50 114 ASP A N 1
ATOM 933 C CA . ASP A 1 114 ? -12.667 7.331 12.227 1.00 95.50 114 ASP A CA 1
ATOM 934 C C . ASP A 1 114 ? -12.883 6.769 10.813 1.00 95.50 114 ASP A C 1
ATOM 936 O O . ASP A 1 114 ? -13.248 5.607 10.643 1.00 95.50 114 ASP A O 1
ATOM 940 N N . LYS A 1 115 ? -12.574 7.551 9.770 1.00 96.94 115 LYS A N 1
ATOM 941 C CA . LYS A 1 115 ? -12.669 7.086 8.377 1.00 96.94 115 LYS A CA 1
ATOM 942 C C . LYS A 1 115 ? -11.592 6.061 8.019 1.00 96.94 115 LYS A C 1
ATOM 944 O O . LYS A 1 115 ? -11.750 5.336 7.039 1.00 96.94 115 LYS A O 1
ATOM 949 N N . ALA A 1 116 ? -10.515 5.965 8.799 1.00 97.00 116 ALA A N 1
ATOM 950 C CA . ALA A 1 116 ? -9.471 4.971 8.587 1.00 97.00 116 ALA A CA 1
ATOM 951 C C . ALA A 1 116 ? -9.950 3.544 8.894 1.00 97.00 116 ALA A C 1
ATOM 953 O O . ALA A 1 116 ? -9.443 2.605 8.279 1.00 97.00 116 ALA A O 1
ATOM 954 N N . LEU A 1 117 ? -10.956 3.369 9.765 1.00 95.69 117 LEU A N 1
ATOM 955 C CA . LEU A 1 117 ? -11.516 2.054 10.109 1.00 95.69 117 LEU A CA 1
ATOM 956 C C . LEU A 1 117 ? -12.112 1.326 8.900 1.00 95.69 117 LEU A C 1
ATOM 958 O O . LEU A 1 117 ? -12.009 0.106 8.820 1.00 95.69 117 LEU A O 1
ATOM 962 N N . ILE A 1 118 ? -12.625 2.059 7.905 1.00 95.69 118 ILE A N 1
ATOM 963 C CA . ILE A 1 118 ? -13.100 1.476 6.636 1.00 95.69 118 ILE A CA 1
ATOM 964 C C . ILE A 1 118 ? -11.987 0.662 5.954 1.00 95.69 118 ILE A C 1
ATOM 966 O O . ILE A 1 118 ? -12.248 -0.345 5.299 1.00 95.69 118 ILE A O 1
ATOM 970 N N . PHE A 1 119 ? -10.730 1.076 6.127 1.00 96.56 119 PHE A N 1
ATOM 971 C CA . PHE A 1 119 ? -9.573 0.432 5.515 1.00 96.56 119 PHE A CA 1
ATOM 972 C C . PHE A 1 119 ? -8.821 -0.491 6.474 1.00 96.56 119 PHE A C 1
ATOM 974 O O . PHE A 1 119 ? -8.234 -1.466 6.005 1.00 96.56 119 PHE A O 1
ATOM 981 N N . LEU A 1 120 ? -8.831 -0.212 7.781 1.00 95.62 120 LEU A N 1
ATOM 982 C CA . LEU A 1 120 ? -8.131 -0.998 8.808 1.00 95.62 120 L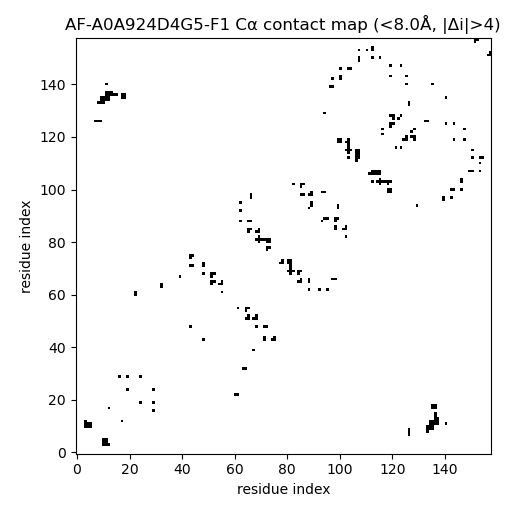EU A CA 1
ATOM 983 C C . LEU A 1 120 ? -8.966 -2.132 9.412 1.00 95.62 120 LEU A C 1
ATOM 985 O O . LEU A 1 120 ? -8.387 -2.989 10.070 1.00 95.62 120 LEU A O 1
ATOM 989 N N . GLY A 1 121 ? -10.283 -2.135 9.192 1.00 94.56 121 GLY A N 1
ATOM 990 C CA . GLY A 1 121 ? -11.221 -3.002 9.902 1.00 94.56 121 GLY A CA 1
ATOM 991 C C . GLY A 1 121 ? -11.553 -2.458 11.295 1.00 94.56 121 GLY A C 1
ATOM 992 O O . GLY A 1 121 ? -10.703 -1.871 11.961 1.00 94.56 121 GLY A O 1
ATOM 993 N N . GLU A 1 122 ? -12.794 -2.652 11.745 1.00 91.31 122 GLU A N 1
ATOM 994 C CA . GLU A 1 122 ? -13.280 -2.109 13.027 1.00 91.31 122 GLU A CA 1
ATOM 995 C C . GLU A 1 122 ? -12.495 -2.644 14.230 1.00 91.31 122 GLU A C 1
ATOM 997 O O . GLU A 1 122 ? -12.161 -1.889 15.138 1.00 91.31 122 GLU A O 1
ATOM 1002 N N . ASN A 1 123 ? -12.130 -3.927 14.194 1.00 91.12 123 ASN A N 1
ATOM 1003 C CA . ASN A 1 123 ? -11.393 -4.584 15.273 1.00 91.12 123 ASN A CA 1
ATOM 1004 C C . ASN A 1 123 ? -9.875 -4.372 15.196 1.00 91.12 123 ASN A C 1
ATOM 1006 O O . ASN A 1 123 ? -9.147 -4.885 16.043 1.00 91.12 123 ASN A O 1
ATOM 1010 N N . LEU A 1 124 ? -9.386 -3.641 14.183 1.00 93.62 124 LEU A N 1
ATOM 1011 C CA . LEU A 1 124 ? -7.956 -3.420 13.938 1.00 93.62 124 LEU A CA 1
ATOM 1012 C C . LEU A 1 124 ? -7.143 -4.728 13.897 1.00 93.62 124 LEU A C 1
ATOM 1014 O O 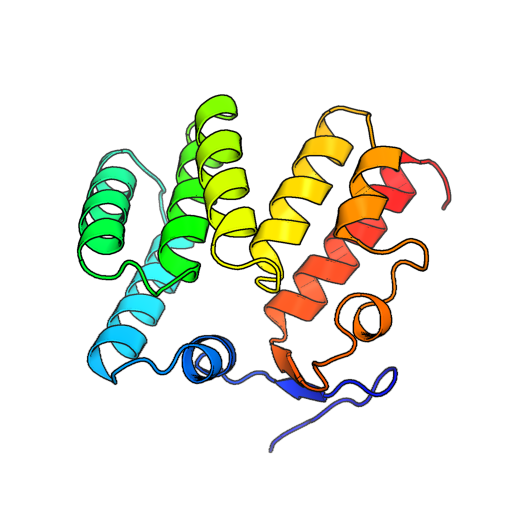. LEU A 1 124 ? -5.959 -4.747 14.237 1.00 93.62 124 LEU A O 1
ATOM 1018 N N . ASP A 1 125 ? -7.780 -5.818 13.468 1.00 92.06 125 ASP A N 1
ATOM 1019 C CA . ASP A 1 125 ? -7.167 -7.131 13.322 1.00 92.06 125 ASP A CA 1
ATOM 1020 C C . ASP A 1 125 ? -6.861 -7.423 11.849 1.00 92.06 125 ASP A C 1
ATOM 1022 O O . ASP A 1 125 ? -7.686 -7.219 10.948 1.00 92.06 125 ASP A O 1
ATOM 1026 N N . LEU A 1 126 ? -5.640 -7.896 11.595 1.00 92.88 126 LEU A N 1
ATOM 1027 C CA . LEU A 1 126 ? -5.151 -8.131 10.242 1.00 92.88 126 LEU A CA 1
ATOM 1028 C C . LEU A 1 126 ? -5.846 -9.328 9.577 1.00 92.88 126 LEU A C 1
ATOM 1030 O O . LEU A 1 126 ? -6.119 -9.284 8.376 1.00 92.88 126 LEU A O 1
ATOM 1034 N N . LYS A 1 127 ? -6.135 -10.396 10.328 1.00 91.50 127 LYS A N 1
ATOM 1035 C CA . LYS A 1 127 ? -6.773 -11.601 9.792 1.00 91.50 127 LYS A CA 1
ATOM 1036 C C . LYS A 1 127 ? -8.235 -11.333 9.463 1.00 91.50 127 LYS A C 1
ATOM 1038 O O . LYS A 1 127 ? -8.678 -11.685 8.371 1.00 91.50 127 LYS A O 1
ATOM 1043 N N . GLU A 1 128 ? -8.959 -10.662 10.350 1.00 90.94 128 GLU A N 1
ATOM 1044 C CA . GLU A 1 128 ? -10.349 -10.267 10.106 1.00 90.94 128 GLU A CA 1
ATOM 1045 C C . GLU A 1 128 ? -10.469 -9.289 8.935 1.00 90.94 128 GLU A C 1
ATOM 1047 O O . GLU A 1 128 ? -11.381 -9.400 8.117 1.00 90.94 128 GLU A O 1
ATOM 1052 N N . SER A 1 129 ? -9.500 -8.380 8.792 1.00 91.62 129 SER A N 1
ATOM 1053 C CA . SER A 1 129 ? -9.449 -7.438 7.671 1.00 91.62 129 SER A CA 1
ATOM 1054 C C . SER A 1 129 ? -9.205 -8.101 6.318 1.00 91.62 129 SER A C 1
ATOM 1056 O O . SER A 1 129 ? -9.571 -7.529 5.290 1.00 91.62 129 SER A O 1
ATOM 1058 N N . PHE A 1 130 ? -8.568 -9.273 6.296 1.00 91.38 130 PHE A N 1
ATOM 1059 C CA . PHE A 1 130 ? -8.230 -10.019 5.083 1.00 91.38 130 PHE A CA 1
ATOM 1060 C C . PHE A 1 130 ? -8.565 -11.511 5.268 1.00 91.38 130 PHE A C 1
ATOM 1062 O O . PHE A 1 130 ? -7.665 -12.358 5.315 1.00 91.38 130 PHE A O 1
ATOM 1069 N N . PRO A 1 131 ? -9.862 -11.870 5.347 1.00 88.94 131 PRO A N 1
ATOM 1070 C CA . PRO A 1 131 ? -10.299 -13.181 5.832 1.00 88.94 131 PRO A CA 1
ATOM 1071 C C . PRO A 1 131 ? -9.874 -14.333 4.915 1.00 88.94 131 PRO A C 1
ATOM 1073 O O . PRO A 1 131 ? -9.623 -15.444 5.384 1.00 88.94 131 PRO A O 1
ATOM 1076 N N . THR A 1 132 ? -9.712 -14.066 3.618 1.00 89.38 132 THR A N 1
ATOM 1077 C CA . THR A 1 132 ? -9.272 -15.037 2.603 1.00 89.38 132 THR A CA 1
ATOM 1078 C C . THR A 1 132 ? -7.763 -15.308 2.631 1.00 89.38 132 THR A C 1
ATOM 1080 O O . THR A 1 132 ? -7.297 -16.242 1.980 1.00 89.38 132 THR A O 1
ATOM 1083 N N . ARG A 1 133 ? -6.980 -14.526 3.389 1.00 88.56 133 ARG A N 1
ATOM 1084 C CA . ARG A 1 133 ? -5.517 -14.629 3.462 1.00 88.56 133 ARG A CA 1
ATOM 1085 C C . ARG A 1 133 ? -5.087 -15.269 4.779 1.00 88.56 133 ARG A C 1
ATOM 1087 O O . ARG A 1 133 ? -5.593 -14.933 5.845 1.00 88.56 133 ARG A O 1
ATOM 1094 N N . THR A 1 134 ? -4.145 -16.202 4.720 1.00 88.12 134 THR A N 1
ATOM 1095 C CA . THR A 1 134 ? -3.537 -16.845 5.905 1.00 88.12 134 THR A CA 1
ATOM 1096 C C . THR A 1 134 ? -2.040 -16.570 6.011 1.00 88.12 134 THR A C 1
ATOM 1098 O O . THR A 1 134 ? -1.418 -16.918 7.010 1.00 88.12 134 THR A O 1
ATOM 1101 N N . GLU A 1 135 ? -1.449 -15.939 4.996 1.00 89.56 135 GLU A N 1
ATOM 1102 C CA . GLU A 1 135 ? -0.039 -15.571 4.963 1.00 89.56 135 GLU A CA 1
ATOM 1103 C C . GLU A 1 135 ? 0.117 -14.114 4.505 1.00 89.56 135 GLU A C 1
ATOM 1105 O O . GLU A 1 135 ? -0.583 -13.641 3.600 1.00 89.56 135 GLU A O 1
ATOM 1110 N N . PHE A 1 136 ? 1.046 -13.407 5.141 1.00 91.69 136 PHE A N 1
ATOM 1111 C CA . PHE A 1 136 ? 1.345 -11.999 4.897 1.00 91.69 136 PHE A CA 1
ATOM 1112 C C . PHE A 1 136 ? 2.853 -11.790 4.861 1.00 91.69 136 PHE A C 1
ATOM 1114 O O . PHE A 1 136 ? 3.601 -12.458 5.576 1.00 91.69 136 PHE A O 1
ATOM 1121 N N . HIS A 1 137 ? 3.314 -10.838 4.058 1.00 91.50 137 HIS A N 1
ATOM 1122 C CA . HIS A 1 137 ? 4.707 -10.419 4.110 1.00 91.50 137 HIS A CA 1
ATOM 1123 C C . HIS A 1 137 ? 4.978 -9.630 5.393 1.00 91.50 137 HIS A C 1
ATOM 1125 O O . HIS A 1 137 ? 4.116 -8.883 5.859 1.00 91.50 137 HIS A O 1
ATOM 1131 N N . PHE A 1 138 ? 6.196 -9.701 5.929 1.00 91.12 138 PHE A N 1
ATOM 1132 C CA . PHE A 1 138 ? 6.551 -8.966 7.145 1.00 91.12 138 PHE A CA 1
ATOM 1133 C C . PHE A 1 138 ? 6.301 -7.452 7.018 1.00 91.12 138 PHE A C 1
ATOM 1135 O O . PHE A 1 138 ? 5.890 -6.822 7.987 1.00 91.12 138 PHE A O 1
ATOM 1142 N N . THR A 1 139 ? 6.484 -6.862 5.827 1.00 90.75 139 THR A N 1
ATOM 1143 C CA . THR A 1 139 ? 6.224 -5.425 5.603 1.00 90.75 139 THR A CA 1
ATOM 1144 C C . THR A 1 139 ? 4.742 -5.079 5.621 1.00 90.75 139 THR A C 1
ATOM 1146 O O . THR A 1 139 ? 4.388 -3.954 5.962 1.00 90.75 139 THR A O 1
ATOM 1149 N N . GLU A 1 140 ? 3.871 -6.016 5.241 1.00 94.12 140 GLU A N 1
ATOM 1150 C CA . GLU A 1 140 ? 2.423 -5.838 5.342 1.00 94.12 140 GLU A CA 1
ATOM 1151 C C . GLU A 1 140 ? 2.004 -5.830 6.810 1.00 94.12 140 GLU A C 1
ATOM 1153 O O . GLU A 1 140 ? 1.318 -4.911 7.247 1.00 94.12 140 GLU A O 1
ATOM 1158 N N . VAL A 1 141 ? 2.498 -6.805 7.579 1.00 94.75 141 VAL A N 1
ATOM 1159 C CA . VAL A 1 141 ? 2.247 -6.920 9.021 1.00 94.75 141 VAL A CA 1
ATOM 1160 C C . VAL A 1 141 ? 2.761 -5.683 9.758 1.00 94.75 141 VAL A C 1
ATOM 1162 O O . VAL A 1 141 ? 2.021 -5.044 10.502 1.00 94.75 141 VAL A O 1
ATOM 1165 N N . GLN A 1 142 ? 4.012 -5.295 9.499 1.00 95.06 142 GLN A N 1
ATOM 1166 C CA . GLN A 1 142 ? 4.615 -4.097 10.078 1.00 95.06 142 GLN A CA 1
ATOM 1167 C C . GLN A 1 142 ? 3.824 -2.839 9.712 1.00 95.06 142 GLN A C 1
ATOM 1169 O O . GLN A 1 142 ? 3.535 -2.029 10.586 1.00 95.06 142 GLN A O 1
ATOM 1174 N N . GLY A 1 143 ? 3.480 -2.658 8.433 1.00 96.50 143 GLY A N 1
ATOM 1175 C CA . GLY A 1 143 ? 2.742 -1.484 7.974 1.00 96.50 143 GLY A CA 1
ATOM 1176 C C . GLY A 1 143 ? 1.348 -1.392 8.590 1.00 96.50 143 GLY A C 1
ATOM 1177 O O . GLY A 1 143 ? 0.924 -0.301 8.972 1.00 96.50 143 GLY A O 1
ATOM 1178 N N . PHE A 1 144 ? 0.658 -2.528 8.718 1.00 97.38 144 PHE A N 1
ATOM 1179 C CA . PHE A 1 144 ? -0.663 -2.598 9.328 1.00 97.38 144 PHE A CA 1
ATOM 1180 C C . PHE A 1 144 ? -0.602 -2.164 10.791 1.00 97.38 144 PHE A C 1
ATOM 1182 O O . PHE A 1 144 ? -1.202 -1.152 11.139 1.00 97.38 144 PHE A O 1
ATOM 1189 N N . TYR A 1 145 ? 0.206 -2.837 11.615 1.00 95.88 145 TYR A N 1
ATOM 1190 C CA . TYR A 1 145 ? 0.287 -2.518 13.042 1.00 95.88 145 TYR A CA 1
ATOM 1191 C C . TYR A 1 145 ? 0.916 -1.151 13.328 1.00 95.88 145 TYR A C 1
ATOM 1193 O O . TYR A 1 145 ? 0.534 -0.482 14.282 1.00 95.88 145 TYR A O 1
ATOM 1201 N N . PHE A 1 146 ? 1.839 -0.678 12.487 1.00 97.31 146 PHE A N 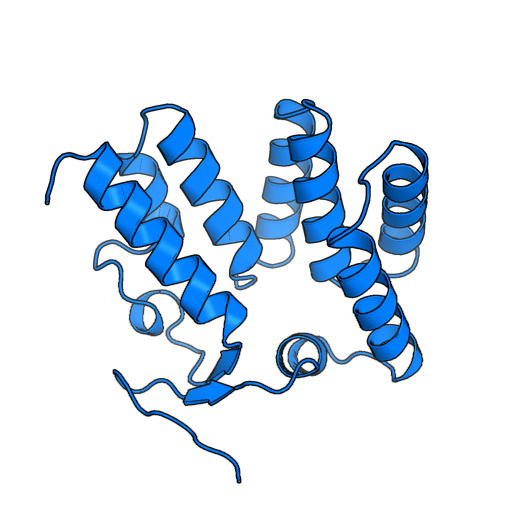1
ATOM 1202 C CA . PHE A 1 146 ? 2.299 0.705 12.580 1.00 97.31 146 PHE A CA 1
ATOM 1203 C C . PHE A 1 146 ? 1.129 1.676 12.382 1.00 97.31 146 PHE A C 1
ATOM 1205 O O . PHE A 1 146 ? 0.925 2.571 13.195 1.00 97.31 146 PHE A O 1
ATOM 1212 N N . THR A 1 147 ? 0.319 1.468 11.341 1.00 97.88 147 THR A N 1
ATOM 1213 C CA . THR A 1 147 ? -0.834 2.329 11.044 1.00 97.88 147 THR A CA 1
ATOM 1214 C C . THR A 1 147 ? -1.894 2.269 12.150 1.00 97.88 147 THR A C 1
ATOM 1216 O O . THR A 1 147 ? -2.448 3.310 12.496 1.00 97.88 147 THR A O 1
ATOM 1219 N N . THR A 1 148 ? -2.152 1.103 12.756 1.00 96.19 148 THR A N 1
ATOM 1220 C CA . THR A 1 148 ? -3.106 0.991 13.878 1.00 96.19 148 THR A CA 1
ATOM 1221 C C . THR A 1 148 ? -2.624 1.730 15.129 1.00 96.19 148 THR A C 1
ATOM 1223 O O . THR A 1 148 ? -3.425 2.381 15.797 1.00 96.19 148 THR A O 1
ATOM 1226 N N . VAL A 1 149 ? -1.316 1.725 15.410 1.00 96.12 149 VAL A N 1
ATOM 1227 C CA . VAL A 1 149 ? -0.731 2.541 16.487 1.00 96.12 149 VAL A CA 1
ATOM 1228 C C . VAL A 1 149 ? -0.897 4.034 16.197 1.00 96.12 149 VAL A C 1
ATOM 1230 O O . VAL A 1 149 ? -1.337 4.776 17.073 1.00 96.12 149 VAL A O 1
ATOM 1233 N N . ILE A 1 150 ? -0.604 4.491 14.971 1.00 96.62 150 ILE A N 1
ATOM 1234 C CA . ILE A 1 150 ? -0.817 5.901 14.593 1.00 96.62 150 ILE A CA 1
ATOM 1235 C C . ILE A 1 150 ? -2.305 6.277 14.699 1.00 96.62 150 ILE A C 1
ATOM 1237 O O . ILE A 1 150 ? -2.624 7.366 15.178 1.00 96.62 150 ILE A O 1
ATOM 1241 N N . TYR A 1 151 ? -3.218 5.382 14.316 1.00 97.25 151 TYR A N 1
ATOM 1242 C CA . TYR A 1 151 ? -4.658 5.567 14.507 1.00 97.25 151 TYR A CA 1
ATOM 1243 C C . TYR A 1 151 ? -5.020 5.762 15.990 1.00 97.25 151 TYR A C 1
ATOM 1245 O O . TYR A 1 151 ? -5.667 6.755 16.322 1.00 97.25 151 TYR A O 1
ATOM 1253 N N . ALA A 1 152 ? -4.557 4.883 16.887 1.00 94.94 152 ALA A N 1
ATOM 1254 C CA . ALA A 1 152 ? -4.839 4.980 18.323 1.00 94.94 152 ALA A CA 1
ATOM 1255 C C . ALA A 1 152 ? -4.308 6.293 18.928 1.00 94.94 152 ALA A C 1
ATOM 1257 O O . ALA A 1 152 ? -5.016 6.974 19.671 1.00 94.94 152 ALA A O 1
ATOM 1258 N N . ILE A 1 153 ? -3.102 6.714 18.526 1.00 95.38 153 ILE A N 1
ATOM 1259 C CA . ILE A 1 153 ? -2.532 8.017 18.907 1.00 95.38 153 ILE A CA 1
ATOM 1260 C C . ILE A 1 153 ? -3.432 9.164 18.432 1.00 95.38 153 ILE A C 1
ATOM 1262 O O . ILE A 1 153 ? -3.725 10.077 19.204 1.00 95.38 153 ILE A O 1
ATOM 1266 N N . ALA A 1 154 ? -3.888 9.131 17.177 1.00 95.12 154 ALA A N 1
ATOM 1267 C CA . ALA A 1 154 ? -4.752 10.169 16.616 1.00 95.12 154 ALA A CA 1
ATOM 1268 C C . ALA A 1 154 ? -6.121 10.238 17.315 1.00 95.12 154 ALA A C 1
ATOM 1270 O O . ALA A 1 154 ? -6.691 11.323 17.442 1.00 95.12 154 ALA A O 1
ATOM 1271 N N . LYS A 1 155 ? -6.625 9.100 17.805 1.00 91.94 155 LYS A N 1
ATOM 1272 C CA . LYS A 1 155 ? -7.835 9.011 18.630 1.00 91.94 155 LYS A CA 1
ATOM 1273 C C . LYS A 1 155 ? -7.627 9.435 20.086 1.00 91.94 155 LYS A C 1
ATOM 1275 O O . LYS A 1 155 ? -8.605 9.784 20.738 1.00 91.94 155 LYS A O 1
ATOM 1280 N N . LYS A 1 156 ? -6.371 9.500 20.550 1.00 85.44 156 LYS A N 1
ATOM 1281 C CA . LYS A 1 156 ? -5.972 9.661 21.962 1.00 85.44 156 LYS A CA 1
ATOM 1282 C C . LYS A 1 156 ? -6.404 8.485 22.851 1.00 85.44 156 LYS A C 1
ATOM 1284 O O . LYS A 1 156 ? -6.606 8.676 24.045 1.00 85.44 156 LYS A O 1
ATOM 1289 N N . ASP A 1 157 ?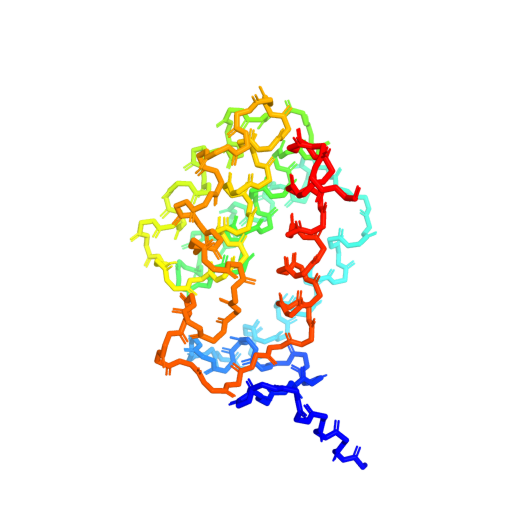 -6.509 7.294 22.269 1.00 66.88 157 ASP A N 1
ATOM 1290 C CA . ASP A 1 157 ? -6.970 6.063 22.925 1.00 66.88 157 ASP A CA 1
ATOM 1291 C C . ASP A 1 157 ? -5.785 5.151 23.329 1.00 66.88 157 ASP A C 1
ATOM 1293 O O . ASP A 1 157 ? -5.775 3.963 23.010 1.00 66.88 157 ASP A O 1
ATOM 1297 N N . LEU A 1 158 ? -4.755 5.701 23.990 1.00 56.22 158 LEU A N 1
ATOM 1298 C CA . LEU A 1 158 ? -3.596 4.941 24.505 1.00 56.22 158 LEU A CA 1
ATOM 1299 C C . LEU A 1 158 ? -3.542 4.909 26.033 1.00 56.22 158 LEU A C 1
ATOM 1301 O O . LEU A 1 158 ? -3.783 5.973 26.647 1.00 56.22 158 LEU A O 1
#

Nearest PDB structures (foldseek):
  3as4-assembly1_A  TM=6.918E-01  e=1.077E-01  Paramagnetospirillum magneticum AMB-1
  1w3b-assembly1_A  TM=6.462E-01  e=9.750E-02  Homo sapiens
  3as5-assembly1_A  TM=7.334E-01  e=2.156E-01  Paramagnetospirillum magneticum AMB-1
  2vgy-assembly1_A-2  TM=7.368E-01  e=3.369E-01  Yersinia enterocolitica
  2vgx-assembly1_B  TM=6.143E-01  e=3.206E-01  Yersinia enterocolitica

Secondary structure (DSSP, 8-state):
-----EETTEEEE--TTHHHHTTT--HHHHHHHHHHHHHHTS---HHHHHHHHHHHHH-TT-HHHHHHHHHHHHHTT-HHHHHHHHHHHHHH-TT-HHHHHHHHHHHHHTT-GGGGHHHH-TT--HHHHSTT-SEEEHHHHHHHHHHHHHHHHHHT--

Foldseek 3Di:
DPPFDDDPLATEDQPPCPVVVVLVDDPVVSVVLVVLVVCLVDDQDPVNLVVLVVVCVVCVSDLSSLLSNLVSCVVVVNNVVSLVSLVVSCVVCVLPLSSLLSVCVVCLVVLNNVVNCVSCPPVNDPCVNRVVHRYDYPVSVVSSVVSVVSSCVSVVND

pLDDT: mean 90.57, std 12.46, range [36.78, 98.62]

Mean predicted aligned error: 4.83 Å

Radius of gyration: 15.85 Å; Cα contacts (8 Å, |Δi|>4): 164; chains: 1; bounding box: 30×39×44 Å

Solvent-accessible surface area (backbone atoms only — not comparable to full-atom values): 9036 Å² total; per-residue (Å²): 135,89,78,65,58,78,59,84,89,33,40,47,37,84,53,88,55,52,74,48,62,78,57,76,61,50,75,68,53,52,52,50,51,52,56,47,54,59,49,67,78,49,86,82,48,75,67,56,45,54,50,38,57,54,49,32,73,77,38,75,77,44,65,66,44,49,49,49,44,20,52,44,28,42,78,71,68,40,50,69,60,15,47,56,47,32,53,52,45,34,72,78,37,73,83,42,60,69,42,34,49,54,53,20,51,51,28,40,77,70,75,40,42,78,65,16,34,83,50,46,30,88,82,66,36,72,48,78,60,38,71,94,52,53,66,42,42,48,67,55,53,50,51,49,54,50,49,53,51,54,40,32,60,75,70,66,70,120